Protein AF-A0A7C5M3S3-F1 (afdb_monomer)

Nearest PDB structures (foldseek):
  8v8w-assembly1_A  TM=6.857E-01  e=2.044E-01  Escherichia coli K-12
  1m32-assembly3_E  TM=7.678E-01  e=3.325E-01  Salmonella enterica subsp. enterica serovar Typhimurium
  6l2k-assembly1_B  TM=7.433E-01  e=6.219E-01  Streptococcus pneumoniae D39
  4gx0-assembly2_D  TM=6.855E-01  e=4.097E-01  Geobacter sulfurreducens PCA
  3ffr-assembly1_A-2  TM=8.323E-01  e=2.680E+00  Cytophaga hutchinsonii ATCC 33406

Foldseek 3Di:
DDDPPPPPPDWPEEFEDPAPVSVVVQVVCVVVVTGYHYDYPDPDPPDPRVPDPPDDDPVPPDDDD

Structure (mmCIF, N/CA/C/O backbone):
data_AF-A0A7C5M3S3-F1
#
_entry.id   AF-A0A7C5M3S3-F1
#
loop_
_atom_site.group_PDB
_atom_site.id
_atom_site.type_symbol
_atom_site.label_atom_id
_atom_site.label_alt_id
_atom_site.label_comp_id
_atom_site.label_asym_id
_atom_site.label_entity_id
_atom_site.label_seq_id
_atom_site.pdbx_PDB_ins_code
_atom_site.Cartn_x
_atom_site.Cartn_y
_atom_site.Cartn_z
_atom_site.occupancy
_atom_site.B_iso_or_equiv
_atom_site.auth_seq_id
_atom_site.auth_comp_id
_atom_site.auth_asym_id
_atom_site.auth_atom_id
_atom_site.pdbx_PDB_model_num
ATOM 1 N N . MET A 1 1 ? -32.423 0.949 -19.632 1.00 43.88 1 MET A N 1
ATOM 2 C CA . MET A 1 1 ? -31.745 2.182 -19.185 1.00 43.88 1 MET A CA 1
ATOM 3 C C . MET A 1 1 ? -31.333 1.947 -17.738 1.00 43.88 1 MET A C 1
ATOM 5 O O . MET A 1 1 ? -32.194 1.948 -16.871 1.00 43.88 1 MET A O 1
ATOM 9 N N . VAL A 1 2 ? -30.084 1.531 -17.504 1.00 43.91 2 VAL A N 1
ATOM 10 C CA . VAL A 1 2 ? -29.620 1.115 -16.168 1.00 43.91 2 VAL A CA 1
ATOM 11 C C . VAL A 1 2 ? -29.378 2.367 -15.330 1.00 43.91 2 VAL A C 1
ATOM 13 O O . VAL A 1 2 ? -28.659 3.266 -15.755 1.00 43.91 2 VAL A O 1
ATOM 16 N N . SER A 1 3 ? -30.037 2.428 -14.175 1.00 47.34 3 SER A N 1
ATOM 17 C CA . SER A 1 3 ? -29.936 3.507 -13.197 1.00 47.34 3 SER A CA 1
ATOM 18 C C . SER A 1 3 ? -28.501 3.614 -12.675 1.00 47.34 3 SER A C 1
ATOM 20 O O . SER A 1 3 ? -28.005 2.687 -12.035 1.00 47.34 3 SER A O 1
ATOM 22 N N . LEU A 1 4 ? -27.828 4.737 -12.947 1.00 58.38 4 LEU A N 1
ATOM 23 C CA . LEU A 1 4 ? -26.606 5.139 -12.252 1.00 58.38 4 LEU A CA 1
ATOM 24 C C . LEU A 1 4 ? -27.002 5.611 -10.851 1.00 58.38 4 LEU A C 1
ATOM 26 O O . LEU A 1 4 ? -27.025 6.805 -10.564 1.00 58.38 4 LEU A O 1
ATOM 30 N N . GLN A 1 5 ? -27.341 4.676 -9.965 1.00 53.88 5 GLN A N 1
ATOM 31 C CA . GLN A 1 5 ? -27.262 4.967 -8.542 1.00 53.88 5 GLN A CA 1
ATOM 32 C C . GLN A 1 5 ? -25.776 5.096 -8.220 1.00 53.88 5 GLN A C 1
ATOM 34 O O . GLN A 1 5 ? -25.092 4.107 -7.954 1.00 53.88 5 GLN A O 1
ATOM 39 N N . GLN A 1 6 ? -25.254 6.320 -8.305 1.00 58.28 6 GLN A N 1
ATOM 40 C CA . GLN A 1 6 ? -24.049 6.681 -7.577 1.00 58.28 6 GLN A CA 1
ATOM 41 C C . GLN A 1 6 ? -24.366 6.389 -6.110 1.00 58.28 6 GLN A C 1
ATOM 43 O O . GLN A 1 6 ? -25.095 7.135 -5.465 1.00 58.28 6 GLN A O 1
ATOM 48 N N . MET A 1 7 ? -23.914 5.236 -5.610 1.00 53.56 7 MET A N 1
ATOM 49 C CA . MET A 1 7 ? -23.863 5.021 -4.173 1.00 53.56 7 MET A CA 1
ATOM 50 C C . MET A 1 7 ? -23.032 6.173 -3.621 1.00 53.56 7 MET A C 1
ATOM 52 O O . MET A 1 7 ? -21.867 6.309 -4.000 1.00 53.56 7 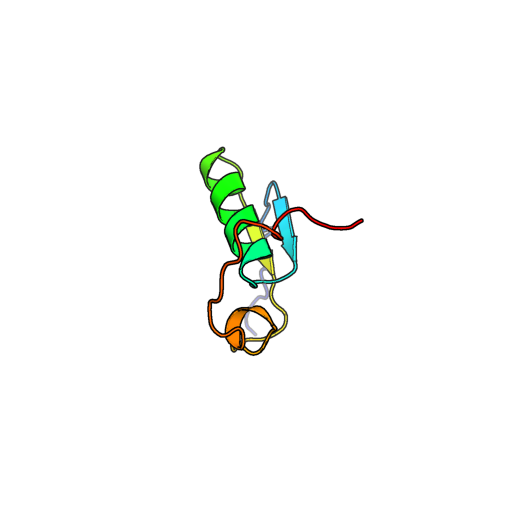MET A O 1
ATOM 56 N N . GLU A 1 8 ? -23.633 6.985 -2.756 1.00 61.00 8 GLU A N 1
ATOM 57 C CA . GLU A 1 8 ? -22.929 7.853 -1.816 1.00 61.00 8 GLU A CA 1
ATOM 58 C C . GLU A 1 8 ? -22.031 6.947 -0.960 1.00 61.00 8 GLU A C 1
ATOM 60 O O . GLU A 1 8 ? -22.386 6.524 0.139 1.00 61.00 8 GLU A O 1
ATOM 65 N N . LYS A 1 9 ? -20.889 6.525 -1.511 1.00 67.44 9 LYS A N 1
ATOM 66 C CA . LYS A 1 9 ? -19.872 5.794 -0.768 1.00 67.44 9 LYS A CA 1
ATOM 67 C C . LYS A 1 9 ? -19.174 6.823 0.101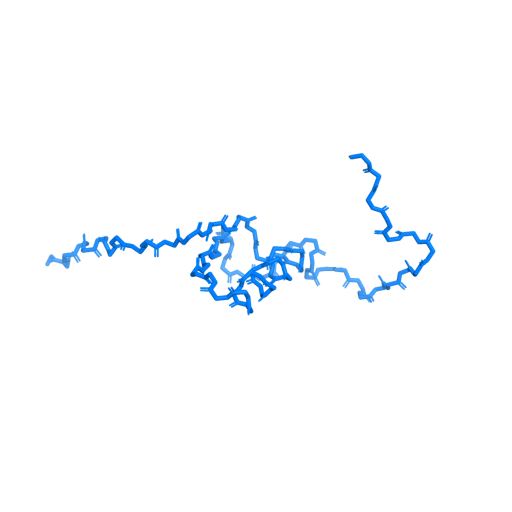 1.00 67.44 9 LYS A C 1
ATOM 69 O O . LYS A 1 9 ? -18.169 7.407 -0.296 1.00 67.44 9 LYS A O 1
ATOM 74 N N . GLN A 1 10 ? -19.755 7.057 1.266 1.00 83.75 10 GLN A N 1
ATOM 75 C CA . GLN A 1 10 ? -19.129 7.848 2.305 1.00 83.75 10 GLN A CA 1
ATOM 76 C C . GLN A 1 10 ? -17.934 7.061 2.844 1.00 83.75 10 GLN A C 1
ATOM 78 O O . GLN A 1 10 ? -18.061 5.893 3.215 1.00 83.75 10 GLN A O 1
ATOM 83 N N . ALA A 1 11 ? -16.769 7.693 2.809 1.00 93.81 11 ALA A N 1
ATOM 84 C CA . ALA A 1 11 ? -15.551 7.201 3.421 1.00 93.81 11 ALA A CA 1
ATOM 85 C C . ALA A 1 11 ? -15.014 8.303 4.331 1.00 93.81 11 ALA A C 1
ATOM 87 O O . ALA A 1 11 ? -15.050 9.478 3.960 1.00 93.81 11 ALA A O 1
ATOM 88 N N . ASP A 1 12 ? -14.497 7.925 5.493 1.00 97.25 12 ASP A N 1
ATOM 89 C CA . ASP A 1 12 ? -13.829 8.851 6.406 1.00 97.25 12 ASP A CA 1
ATOM 90 C C . ASP A 1 12 ? -12.550 9.411 5.766 1.00 97.25 12 ASP A C 1
ATOM 92 O O . ASP A 1 12 ? -12.167 10.553 6.016 1.00 97.25 12 ASP A O 1
ATOM 96 N N . VAL A 1 13 ? -11.889 8.607 4.920 1.00 97.69 13 VAL A N 1
ATOM 97 C CA . VAL A 1 13 ? -10.674 8.992 4.194 1.00 97.69 13 VAL A CA 1
ATOM 98 C C . VAL A 1 13 ? -10.716 8.519 2.742 1.00 97.69 13 VAL A C 1
ATOM 100 O O . VAL A 1 13 ? -11.049 7.370 2.452 1.00 97.69 13 VAL A O 1
ATOM 103 N N . VAL A 1 14 ? -10.289 9.390 1.825 1.00 97.62 14 VAL A N 1
ATOM 104 C CA . VAL A 1 14 ? -10.017 9.038 0.426 1.00 97.62 14 VAL A CA 1
ATOM 105 C C . VAL A 1 14 ? -8.510 9.091 0.176 1.00 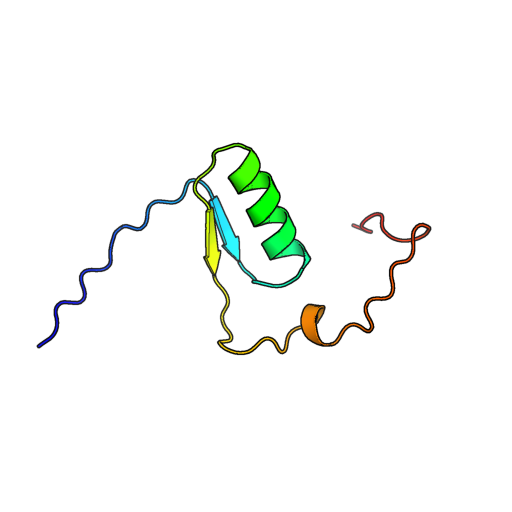97.62 14 VAL A C 1
ATOM 107 O O . VAL A 1 14 ? -7.869 10.110 0.422 1.00 97.62 14 VAL A O 1
ATOM 110 N N . VAL A 1 15 ? -7.944 7.997 -0.329 1.00 97.44 15 VAL A N 1
ATOM 111 C CA . VAL A 1 15 ? -6.544 7.883 -0.752 1.00 97.44 15 VAL A CA 1
ATOM 112 C C . VAL A 1 15 ? -6.491 7.873 -2.277 1.00 97.44 15 VAL A C 1
ATOM 114 O O . VAL A 1 15 ? -7.135 7.044 -2.918 1.00 97.44 15 VAL A O 1
ATOM 117 N N . ILE A 1 16 ? -5.714 8.784 -2.862 1.00 96.25 16 ILE A N 1
ATOM 118 C CA . ILE A 1 16 ? -5.503 8.860 -4.312 1.00 96.25 16 ILE A CA 1
ATOM 119 C C . ILE A 1 16 ? -4.173 8.181 -4.657 1.00 96.25 16 ILE A C 1
ATOM 121 O O . ILE A 1 16 ? -3.116 8.620 -4.208 1.00 96.25 16 ILE A O 1
ATOM 125 N N . GLY A 1 17 ? -4.240 7.121 -5.460 1.00 94.69 17 GLY A N 1
ATOM 126 C CA . GLY A 1 17 ? -3.123 6.276 -5.879 1.00 94.69 17 GLY A CA 1
ATOM 127 C C . GLY A 1 17 ? -3.079 4.936 -5.138 1.00 94.69 17 GLY A C 1
ATOM 128 O O . GLY A 1 17 ? -2.963 4.890 -3.912 1.00 94.69 17 GLY A O 1
ATOM 129 N N . ALA A 1 18 ? -3.096 3.830 -5.884 1.00 95.00 18 ALA A N 1
ATOM 130 C CA . ALA A 1 18 ? -2.985 2.457 -5.378 1.00 95.00 18 ALA A CA 1
ATOM 131 C C . ALA A 1 18 ? -1.546 1.903 -5.447 1.00 95.00 18 ALA A C 1
ATOM 133 O O . ALA A 1 18 ? -1.329 0.697 -5.557 1.00 95.00 18 ALA A O 1
ATOM 134 N N . GLY A 1 19 ? -0.543 2.782 -5.356 1.00 93.88 19 GLY A N 1
ATOM 135 C CA . GLY A 1 19 ? 0.854 2.391 -5.147 1.00 93.88 19 GLY A CA 1
ATOM 136 C C . GLY A 1 19 ? 1.129 1.921 -3.712 1.00 93.88 19 GLY A C 1
ATOM 137 O O . GLY A 1 19 ? 0.275 2.024 -2.832 1.00 93.88 19 GLY A O 1
ATOM 138 N N . ILE A 1 20 ? 2.356 1.460 -3.441 1.00 93.69 20 ILE A N 1
ATOM 139 C CA . ILE A 1 20 ? 2.733 0.876 -2.139 1.00 93.69 20 ILE A CA 1
ATOM 140 C C . ILE A 1 20 ? 2.489 1.837 -0.971 1.00 93.69 20 ILE A C 1
ATOM 142 O O . ILE A 1 20 ? 2.002 1.418 0.074 1.00 93.69 20 ILE A O 1
ATOM 146 N N . VAL A 1 21 ? 2.754 3.133 -1.154 1.00 93.75 21 VAL A N 1
ATOM 147 C CA . VAL A 1 21 ? 2.531 4.160 -0.124 1.00 93.75 21 VAL A CA 1
ATOM 148 C C . VAL A 1 21 ? 1.038 4.387 0.117 1.00 93.75 21 VAL A C 1
ATOM 150 O O . VAL A 1 21 ? 0.606 4.437 1.269 1.00 93.75 21 VAL A O 1
ATOM 153 N N . GLY A 1 22 ? 0.240 4.475 -0.951 1.00 96.12 22 GLY A N 1
ATOM 154 C CA . GLY A 1 22 ? -1.208 4.675 -0.862 1.00 96.12 22 GLY A CA 1
ATOM 155 C C . GLY A 1 22 ? -1.906 3.488 -0.202 1.00 96.12 22 GLY A C 1
ATOM 156 O O . GLY A 1 22 ? -2.653 3.662 0.759 1.00 96.12 22 GLY A O 1
ATOM 157 N N . LEU A 1 23 ? -1.576 2.267 -0.628 1.00 96.00 23 LEU A N 1
ATOM 158 C CA . LEU A 1 23 ? -2.105 1.040 -0.029 1.00 9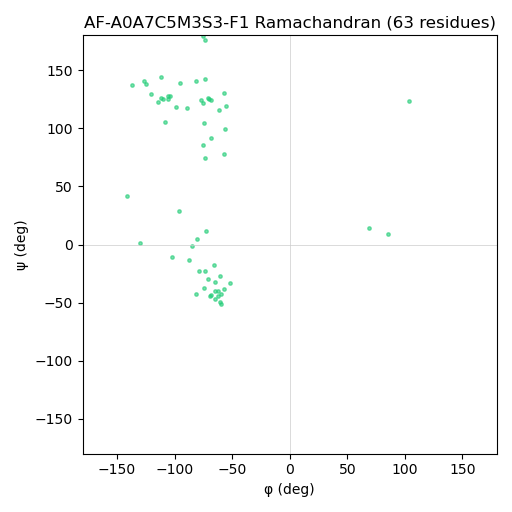6.00 23 LEU A CA 1
ATOM 159 C C . LEU A 1 23 ? -1.649 0.852 1.420 1.00 96.00 23 LEU A C 1
ATOM 161 O O . LEU A 1 23 ? -2.460 0.470 2.260 1.00 96.00 23 LEU A O 1
ATOM 165 N N . SER A 1 24 ? -0.391 1.171 1.743 1.00 96.75 24 SER A N 1
ATOM 166 C CA . SER A 1 24 ? 0.093 1.130 3.131 1.00 96.75 24 SER A CA 1
ATOM 167 C C . SER A 1 24 ? -0.673 2.115 4.011 1.00 96.75 24 SER A C 1
ATOM 169 O O . SER A 1 24 ? -1.119 1.761 5.100 1.00 96.75 24 SER A O 1
ATOM 171 N N . SER A 1 25 ? -0.886 3.337 3.519 1.00 97.50 25 SER A N 1
ATOM 172 C CA . SER A 1 25 ? -1.671 4.358 4.218 1.00 97.50 25 SER A CA 1
ATOM 173 C C . SER A 1 25 ? -3.105 3.883 4.448 1.00 97.50 25 SER A C 1
ATOM 175 O O . SER A 1 25 ? -3.586 3.907 5.580 1.00 97.50 25 SER A O 1
ATOM 177 N N . ALA A 1 26 ? -3.764 3.376 3.402 1.00 98.12 26 ALA A N 1
ATOM 178 C CA . ALA A 1 26 ? -5.124 2.856 3.483 1.00 98.12 26 ALA A CA 1
ATOM 179 C C . ALA A 1 26 ? -5.242 1.695 4.479 1.00 98.12 26 ALA A C 1
ATOM 181 O O . ALA A 1 26 ? -6.170 1.671 5.284 1.00 98.12 26 ALA A O 1
ATOM 182 N N . TYR A 1 27 ? -4.274 0.778 4.478 1.00 98.44 27 TYR A N 1
ATOM 183 C CA . TYR A 1 27 ? -4.224 -0.354 5.397 1.00 98.44 27 TYR A CA 1
ATOM 184 C C . TYR A 1 27 ? -4.163 0.089 6.863 1.00 98.44 27 TYR A C 1
ATOM 186 O O . TYR A 1 27 ? -4.981 -0.344 7.675 1.00 98.44 27 TYR A O 1
ATOM 194 N N . PHE A 1 28 ? -3.238 0.986 7.216 1.00 98.44 28 PHE A N 1
ATOM 195 C CA . PHE A 1 28 ? -3.105 1.449 8.6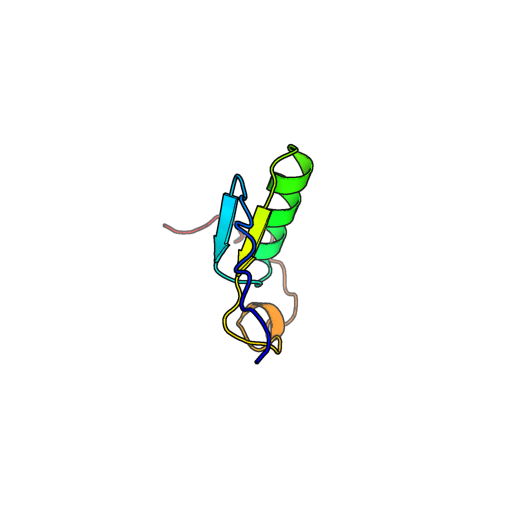01 1.00 98.44 28 PHE A CA 1
ATOM 196 C C . PHE A 1 28 ? -4.264 2.346 9.049 1.00 98.44 28 PHE A C 1
ATOM 198 O O . PHE A 1 28 ? -4.613 2.343 10.228 1.00 98.4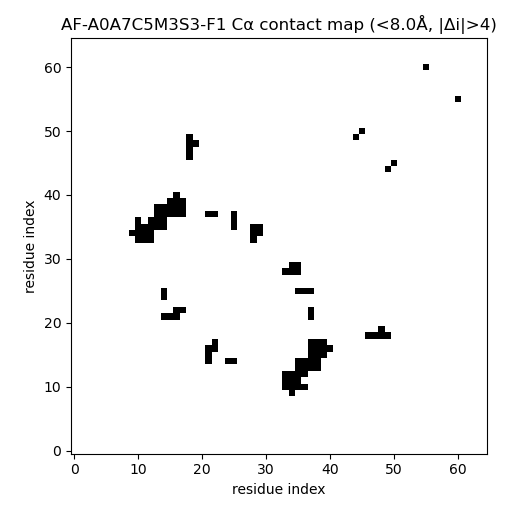4 28 PHE A O 1
ATOM 205 N N . LEU A 1 29 ? -4.883 3.099 8.138 1.00 98.25 29 LEU A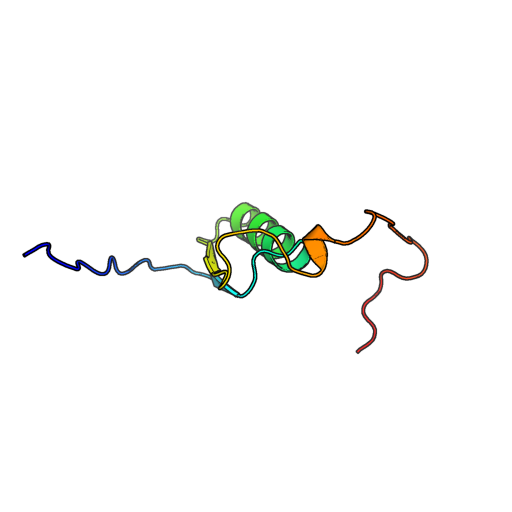 N 1
ATOM 206 C CA . LEU A 1 29 ? -6.102 3.858 8.431 1.00 98.25 29 LEU A CA 1
ATOM 207 C C . LEU A 1 29 ? -7.294 2.924 8.675 1.00 98.25 29 LEU A C 1
ATOM 209 O O . LEU A 1 29 ? -8.010 3.101 9.659 1.00 98.25 29 LEU A O 1
ATOM 213 N N . ALA A 1 30 ? -7.451 1.882 7.857 1.00 97.94 30 ALA A N 1
ATOM 214 C CA . ALA A 1 30 ? -8.480 0.864 8.051 1.00 97.94 30 ALA A CA 1
ATOM 215 C C . ALA A 1 30 ? -8.291 0.099 9.372 1.00 97.94 30 ALA A C 1
ATOM 217 O O . ALA A 1 30 ? -9.259 -0.127 10.095 1.00 97.94 30 ALA A O 1
ATOM 218 N N . GLN A 1 31 ? -7.049 -0.227 9.757 1.00 98.38 31 GLN A N 1
ATOM 219 C CA . GLN A 1 31 ? -6.758 -0.821 11.071 1.00 98.38 31 GLN A CA 1
ATOM 220 C C . GLN A 1 31 ? -7.170 0.070 12.251 1.00 98.38 31 GLN A C 1
ATOM 222 O O . GLN A 1 31 ? -7.471 -0.444 13.326 1.00 98.38 31 GLN A O 1
ATOM 227 N N . LYS A 1 32 ? -7.204 1.394 12.067 1.00 98.12 32 LYS A N 1
ATOM 228 C CA . LYS A 1 32 ? -7.696 2.349 13.072 1.00 98.12 32 LYS A CA 1
ATOM 229 C C . LYS A 1 32 ? -9.226 2.466 13.099 1.00 98.12 32 LYS A C 1
ATOM 231 O O . LYS A 1 32 ? -9.747 3.287 13.845 1.00 98.12 32 LYS A O 1
ATOM 236 N N . GLY A 1 33 ? -9.937 1.660 12.309 1.00 97.69 33 GLY A N 1
ATOM 237 C CA . GLY A 1 33 ? -11.398 1.634 12.251 1.00 97.69 33 GLY A CA 1
ATOM 238 C C . GLY A 1 33 ? -12.017 2.662 11.303 1.00 97.69 33 GLY A C 1
ATOM 239 O O . GLY A 1 33 ? -13.233 2.824 11.322 1.00 97.69 33 GLY A O 1
ATOM 240 N N . LEU A 1 34 ? -11.213 3.348 10.484 1.00 98.06 34 LEU A N 1
ATOM 241 C CA . LEU A 1 34 ? -11.714 4.301 9.492 1.00 98.06 34 LEU A CA 1
ATOM 242 C C . LEU A 1 34 ? -12.183 3.571 8.231 1.00 98.06 34 LEU A C 1
ATOM 244 O O . LEU A 1 34 ? -11.528 2.644 7.750 1.00 98.06 34 LEU A O 1
ATOM 248 N N . SER A 1 35 ? -13.282 4.034 7.648 1.00 97.12 35 SER A N 1
ATOM 249 C CA . SER A 1 35 ? -13.683 3.652 6.297 1.00 97.12 35 SER A CA 1
ATOM 250 C C . SER A 1 35 ? -12.799 4.377 5.276 1.00 97.12 35 SER A C 1
ATOM 252 O O . SER A 1 35 ? -12.706 5.604 5.263 1.00 97.12 35 SER A O 1
ATOM 254 N N . VAL A 1 36 ? -12.104 3.614 4.426 1.00 97.69 36 VAL A N 1
ATOM 255 C CA . VAL A 1 36 ? -11.139 4.166 3.462 1.00 97.69 36 VAL A CA 1
ATOM 256 C C . VAL A 1 36 ? -11.538 3.810 2.038 1.00 97.69 36 VAL A C 1
ATOM 258 O O . VAL A 1 36 ? -11.750 2.641 1.713 1.00 97.69 36 VAL A O 1
ATOM 261 N N . MET A 1 37 ? -11.589 4.816 1.169 1.00 97.00 37 MET A N 1
ATOM 262 C CA . MET A 1 37 ? -11.720 4.637 -0.273 1.00 97.00 37 MET A CA 1
ATOM 263 C C . MET A 1 37 ? -10.372 4.875 -0.946 1.00 97.00 37 MET A C 1
ATOM 265 O O . MET A 1 37 ? -9.765 5.922 -0.751 1.00 97.00 37 MET A O 1
ATOM 269 N N . VAL A 1 38 ? -9.924 3.931 -1.771 1.00 96.00 38 VAL A N 1
ATOM 270 C CA . VAL A 1 38 ? -8.728 4.101 -2.606 1.00 96.00 38 VAL A CA 1
ATOM 271 C C . VAL A 1 38 ? -9.167 4.307 -4.049 1.00 96.00 38 VAL A C 1
ATOM 273 O O . VAL A 1 38 ? -9.945 3.510 -4.575 1.00 96.00 38 VAL A O 1
ATOM 276 N N . LEU A 1 39 ? -8.676 5.370 -4.679 1.00 95.06 39 LEU A N 1
ATOM 277 C CA . LEU A 1 39 ? -8.916 5.675 -6.084 1.00 95.06 39 LEU A CA 1
ATOM 278 C C . LEU A 1 39 ? -7.613 5.531 -6.863 1.00 95.06 39 LEU A C 1
ATOM 280 O O . LEU A 1 39 ? -6.615 6.155 -6.520 1.00 95.06 39 LEU A O 1
ATOM 284 N N . GLU A 1 40 ? -7.639 4.737 -7.925 1.00 93.81 40 GLU A N 1
ATOM 285 C CA . GLU A 1 40 ? -6.542 4.591 -8.879 1.00 93.81 40 GLU A CA 1
ATOM 286 C C . GLU A 1 40 ? -7.081 4.883 -10.277 1.00 93.81 40 GLU A C 1
ATOM 288 O O . GLU A 1 40 ? -8.204 4.486 -10.605 1.00 93.81 40 GLU A O 1
ATOM 293 N N . LYS A 1 41 ? -6.309 5.620 -11.077 1.00 92.75 41 LYS A N 1
ATOM 294 C CA . LYS A 1 41 ? -6.701 5.986 -12.438 1.00 92.75 41 LYS A CA 1
ATOM 295 C C . LYS A 1 41 ? -6.580 4.775 -13.371 1.00 92.75 41 LYS A C 1
ATOM 297 O O . LYS A 1 41 ? -7.427 4.600 -14.247 1.00 92.75 41 LYS A O 1
ATOM 302 N N . ASP A 1 42 ? -5.558 3.943 -13.164 1.00 90.31 42 ASP A N 1
ATOM 303 C CA . ASP A 1 42 ? -5.227 2.826 -14.041 1.00 90.31 42 ASP A CA 1
ATOM 304 C C . ASP A 1 42 ? -5.836 1.513 -13.541 1.00 90.31 42 ASP A C 1
ATOM 306 O O . ASP A 1 42 ? -5.849 1.182 -12.356 1.00 90.31 42 ASP A O 1
ATOM 310 N N . ARG A 1 43 ? -6.353 0.707 -14.471 1.00 83.94 43 ARG A N 1
ATOM 311 C CA . ARG A 1 43 ? -6.918 -0.609 -14.130 1.00 83.94 43 ARG A CA 1
ATOM 312 C C . ARG A 1 43 ? -5.838 -1.673 -13.915 1.00 83.94 43 ARG A C 1
ATOM 314 O O . ARG A 1 43 ? -6.102 -2.697 -13.287 1.00 83.94 43 ARG A O 1
ATOM 321 N N . GLN A 1 44 ? -4.660 -1.467 -14.490 1.00 84.00 44 GLN A N 1
ATOM 322 C CA . GLN A 1 44 ? -3.514 -2.364 -14.389 1.00 84.00 44 GLN A CA 1
ATOM 323 C C . GLN A 1 44 ? -2.418 -1.681 -13.573 1.00 84.00 44 GLN A C 1
ATOM 325 O O . GLN A 1 44 ? -2.263 -0.469 -13.678 1.00 84.00 44 GLN A O 1
ATOM 330 N N . PRO A 1 45 ? -1.664 -2.432 -12.756 1.00 74.94 45 PRO A N 1
ATOM 331 C CA . PRO A 1 45 ? -0.562 -1.861 -12.004 1.00 74.94 45 PRO A CA 1
ATOM 332 C C . PRO A 1 45 ? 0.611 -1.602 -12.957 1.00 74.94 45 PRO A C 1
ATOM 334 O O . PRO A 1 45 ? 1.293 -2.538 -13.357 1.00 74.94 45 PRO A O 1
ATOM 337 N N . ASP A 1 46 ? 0.843 -0.347 -13.328 1.00 85.25 46 ASP A N 1
ATOM 338 C CA . ASP A 1 46 ? 1.958 0.073 -14.193 1.00 85.25 46 ASP A CA 1
ATOM 339 C C . ASP A 1 46 ? 2.770 1.255 -13.616 1.00 85.25 46 ASP A C 1
ATOM 341 O O . ASP A 1 46 ? 3.757 1.694 -14.205 1.00 85.25 46 ASP A O 1
ATOM 345 N N . GLY A 1 47 ? 2.407 1.740 -12.424 1.00 85.31 47 GLY A N 1
ATOM 346 C CA . GLY A 1 47 ? 3.101 2.831 -11.737 1.00 85.31 47 GLY A CA 1
ATOM 347 C C . GLY A 1 47 ? 4.441 2.442 -11.089 1.00 85.31 47 GLY A C 1
ATOM 348 O O . GLY A 1 47 ? 4.851 1.280 -11.060 1.0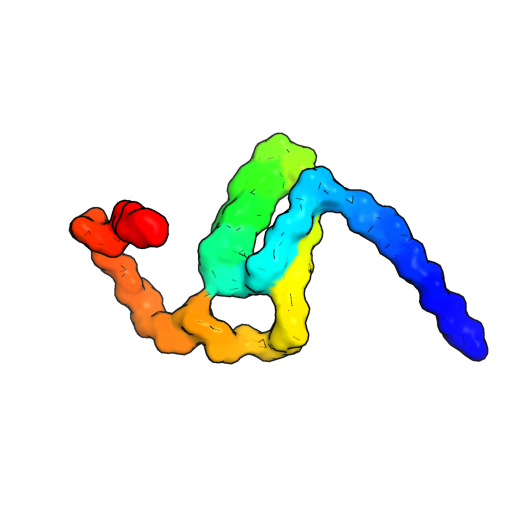0 85.31 47 GLY A O 1
ATOM 349 N N . CYS A 1 48 ? 5.112 3.421 -10.464 1.00 86.81 48 CYS A N 1
ATOM 350 C CA . CYS A 1 48 ? 6.436 3.257 -9.833 1.00 86.81 48 CYS A CA 1
ATOM 351 C C . CYS A 1 48 ? 6.513 2.084 -8.842 1.00 86.81 48 CYS A C 1
ATOM 353 O O . CYS A 1 48 ? 7.555 1.450 -8.678 1.00 86.81 48 CYS A O 1
ATOM 355 N N . SER A 1 49 ? 5.409 1.795 -8.150 1.00 89.25 49 SER A N 1
ATOM 356 C CA . SER A 1 49 ? 5.356 0.699 -7.184 1.00 89.25 49 SER A CA 1
ATOM 357 C C . SER A 1 49 ? 5.318 -0.693 -7.821 1.00 89.25 49 SER A C 1
ATOM 359 O O . SER A 1 49 ? 5.706 -1.650 -7.163 1.00 89.25 49 SER A O 1
ATOM 361 N N . TYR A 1 50 ? 4.877 -0.819 -9.073 1.00 89.88 50 TYR A N 1
ATOM 362 C CA . TYR A 1 50 ? 4.880 -2.088 -9.802 1.00 89.88 50 TYR A CA 1
ATOM 363 C C . TYR A 1 50 ? 6.257 -2.391 -10.402 1.00 89.88 50 TYR A C 1
ATOM 365 O O . TYR A 1 50 ? 6.746 -3.510 -10.306 1.00 89.88 50 TYR A O 1
ATOM 373 N N . GLY A 1 51 ? 6.905 -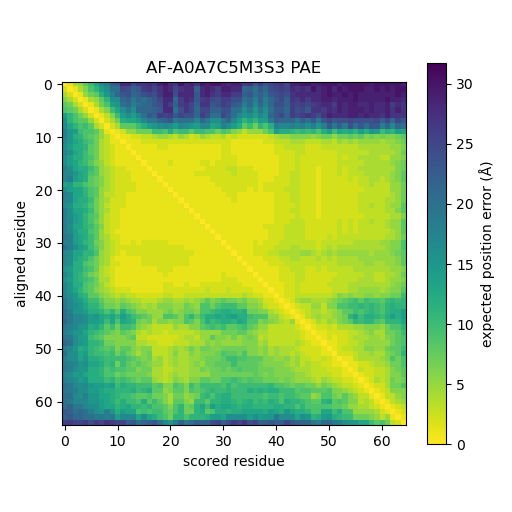1.375 -10.982 1.00 87.62 51 GLY A N 1
ATOM 374 C CA . GLY A 1 51 ? 8.201 -1.518 -11.650 1.00 87.62 51 GLY A CA 1
ATOM 375 C C . GLY A 1 51 ? 9.431 -1.440 -10.739 1.00 87.62 51 GLY A C 1
ATOM 376 O O . GLY A 1 51 ? 10.551 -1.537 -11.238 1.00 87.62 51 GLY A O 1
ATOM 377 N N . ASN A 1 52 ? 9.273 -1.232 -9.426 1.00 87.56 52 ASN A N 1
ATOM 378 C CA . ASN A 1 52 ? 10.432 -1.230 -8.531 1.00 87.56 52 ASN A CA 1
ATOM 379 C C . ASN A 1 52 ? 10.945 -2.663 -8.318 1.00 87.56 52 ASN A C 1
ATOM 381 O O . ASN A 1 52 ? 10.171 -3.604 -8.184 1.00 87.56 52 ASN A O 1
ATOM 385 N N . ALA A 1 53 ? 12.264 -2.835 -8.238 1.00 89.56 53 ALA A N 1
ATOM 386 C CA . ALA A 1 53 ? 12.893 -4.138 -8.010 1.00 89.56 53 ALA A CA 1
ATOM 387 C C . ALA A 1 53 ? 12.728 -4.670 -6.565 1.00 89.56 53 ALA A C 1
ATOM 389 O O . ALA A 1 53 ? 13.439 -5.589 -6.165 1.00 89.56 53 ALA A O 1
ATOM 390 N N . GLY A 1 54 ? 11.861 -4.060 -5.748 1.00 88.50 54 GLY A N 1
ATOM 391 C CA . GLY A 1 54 ? 11.660 -4.421 -4.344 1.00 88.50 54 GLY A CA 1
ATOM 392 C C . GLY A 1 54 ? 12.842 -4.105 -3.423 1.00 88.50 54 GLY A C 1
ATOM 393 O O . GLY A 1 54 ? 12.890 -4.609 -2.304 1.00 88.50 54 GLY A O 1
ATOM 394 N N . PHE A 1 55 ? 13.812 -3.299 -3.868 1.00 89.31 55 PHE A N 1
ATOM 395 C CA . PHE A 1 55 ? 14.959 -2.934 -3.041 1.00 89.31 55 PHE A CA 1
ATOM 396 C C . PHE A 1 55 ? 14.533 -2.007 -1.899 1.00 89.31 55 PHE A C 1
ATOM 398 O O . PHE A 1 55 ? 13.966 -0.939 -2.126 1.00 89.31 55 PHE A O 1
ATOM 405 N N . ILE A 1 56 ? 14.850 -2.404 -0.669 1.00 88.06 56 ILE A N 1
ATOM 406 C CA . ILE A 1 56 ? 14.584 -1.624 0.539 1.00 88.06 56 ILE A CA 1
ATOM 407 C C . ILE A 1 56 ? 15.928 -1.220 1.140 1.00 88.06 56 ILE A C 1
ATOM 409 O O . ILE A 1 56 ? 16.749 -2.080 1.453 1.00 88.06 56 ILE A O 1
ATOM 413 N N . SER A 1 57 ? 16.143 0.088 1.314 1.00 87.69 57 SER A N 1
ATOM 414 C CA . SER A 1 57 ? 17.350 0.649 1.930 1.00 87.69 57 SER A CA 1
ATOM 415 C C . SER A 1 57 ? 17.038 1.202 3.324 1.00 87.69 57 SER A C 1
ATOM 417 O O . SER A 1 57 ? 16.458 2.285 3.435 1.00 87.69 57 SER A O 1
ATOM 419 N N . PRO A 1 58 ? 17.443 0.512 4.407 1.00 83.75 58 PRO A N 1
ATOM 420 C CA . PRO A 1 58 ? 17.206 0.983 5.772 1.00 83.75 58 PRO A CA 1
ATOM 421 C C . PRO A 1 58 ? 17.952 2.274 6.126 1.00 83.75 58 PRO A C 1
ATOM 423 O O . PRO A 1 58 ? 17.612 2.929 7.103 1.00 83.75 58 PRO A O 1
ATOM 426 N N . SER A 1 59 ? 18.979 2.651 5.363 1.00 90.00 59 SER A N 1
ATOM 427 C CA . SER A 1 59 ? 19.759 3.868 5.613 1.00 90.00 59 SER A CA 1
ATOM 428 C C . SER A 1 59 ? 19.181 5.117 4.941 1.00 90.00 59 SER A C 1
ATOM 430 O O . SER A 1 59 ? 19.596 6.219 5.280 1.00 90.00 59 SER A O 1
ATOM 432 N N . HIS A 1 60 ? 18.229 4.969 4.012 1.00 83.19 60 HIS A N 1
ATOM 433 C CA . HIS A 1 60 ? 17.741 6.064 3.161 1.00 83.19 60 HIS A CA 1
ATOM 434 C C . HIS A 1 60 ? 16.220 5.998 2.932 1.00 83.19 60 HIS A C 1
ATOM 436 O O . HIS A 1 60 ? 15.749 6.185 1.814 1.00 83.19 60 HIS A O 1
ATOM 442 N N . PHE A 1 61 ? 15.442 5.684 3.971 1.00 81.25 61 PHE A N 1
ATOM 443 C CA . PHE A 1 61 ? 13.974 5.591 3.873 1.00 81.25 61 PHE A CA 1
ATOM 444 C C . PHE A 1 61 ? 13.235 6.813 4.435 1.00 81.25 61 PHE A C 1
ATOM 446 O O . PHE A 1 61 ? 12.022 6.925 4.266 1.00 81.25 61 PHE A O 1
ATOM 453 N N . VAL A 1 62 ? 13.939 7.713 5.129 1.00 83.50 62 VAL A N 1
ATOM 454 C CA . VAL A 1 62 ? 13.336 8.933 5.678 1.00 83.50 62 VAL A CA 1
ATOM 455 C C . VAL A 1 62 ? 13.005 9.876 4.513 1.00 83.50 62 VAL A C 1
ATOM 457 O O . VAL A 1 62 ? 13.908 10.164 3.724 1.00 83.50 62 VAL A O 1
ATOM 460 N N . PRO A 1 63 ? 11.750 10.353 4.376 1.00 72.50 63 PRO A N 1
ATOM 461 C CA . PRO A 1 63 ? 11.377 11.271 3.307 1.00 72.50 63 PRO A CA 1
ATOM 462 C C . PRO A 1 63 ? 12.234 12.537 3.338 1.00 72.50 63 PRO A C 1
ATOM 464 O O . PRO A 1 63 ? 12.386 13.171 4.384 1.00 72.50 63 PRO A O 1
ATOM 467 N N . LEU A 1 64 ? 12.780 12.905 2.184 1.00 71.12 64 LEU A N 1
ATOM 468 C CA . LEU A 1 64 ? 13.372 14.218 1.968 1.00 71.12 64 LEU A CA 1
ATOM 469 C C . LEU A 1 64 ? 12.248 15.130 1.477 1.00 71.12 64 LEU A C 1
ATOM 471 O O . LEU A 1 64 ? 11.680 14.811 0.441 1.00 71.12 64 LEU A O 1
ATOM 475 N N . ALA A 1 65 ? 11.951 16.175 2.261 1.00 57.09 65 ALA A N 1
ATOM 476 C CA . ALA A 1 65 ? 11.032 17.297 1.999 1.00 57.09 65 ALA A CA 1
ATOM 477 C C . ALA A 1 65 ? 9.807 17.015 1.104 1.00 57.09 65 ALA A C 1
ATOM 479 O O . ALA A 1 65 ? 9.956 16.944 -0.135 1.00 57.09 65 ALA A O 1
#

pLDDT: mean 85.72, std 15.0, range [43.88, 98.44]

Radius of gyration: 15.7 Å; Cα contacts (8 Å, |Δi|>4): 55; chains: 1; bounding box: 52×22×32 Å

Secondary structure (DSSP, 8-state):
-----------SEEEE--SHHHHHHHHHHHHTT--EEEE-S-SS--SHHHHS-----TTS-SPP-

Sequence (65 aa):
MVSLQQMEKQADVVVIGAGIVGLSSAYFLAQKGLSVMVLEKDRQPDGCSYGNAGFISPSHFVPLA

Mean predicted aligned error: 7.75 Å

Solvent-accessible surface area (backbone atoms only — not comparable to full-atom values): 4436 Å² total; per-residue (Å²): 136,85,80,82,74,74,71,84,76,82,48,80,41,80,39,79,39,76,38,63,69,35,47,51,51,46,51,58,43,39,74,72,71,42,48,65,40,77,45,58,93,63,94,62,87,75,51,75,61,61,75,50,89,77,82,80,56,92,91,72,69,74,86,78,132